Protein AF-A0A7C3J3T5-F1 (afdb_monomer_lite)

Structure (mmCIF, N/CA/C/O backbone):
data_AF-A0A7C3J3T5-F1
#
_entry.id   AF-A0A7C3J3T5-F1
#
loop_
_atom_site.group_PDB
_atom_site.id
_atom_site.type_symbol
_atom_site.label_atom_id
_atom_site.label_alt_id
_atom_site.label_comp_id
_atom_site.label_asym_id
_atom_site.label_entity_id
_atom_site.label_seq_id
_atom_site.pdbx_PDB_ins_code
_atom_site.Cartn_x
_atom_site.Cartn_y
_atom_site.Cartn_z
_atom_site.occupancy
_atom_site.B_iso_or_equiv
_atom_site.auth_seq_id
_atom_site.auth_comp_id
_atom_site.auth_asym_id
_atom_site.auth_atom_id
_atom_site.pdbx_PDB_model_num
ATOM 1 N N . MET A 1 1 ? -2.223 -7.951 -5.689 1.00 80.94 1 MET A N 1
ATOM 2 C CA . MET A 1 1 ? -3.337 -7.814 -4.718 1.00 80.94 1 MET A CA 1
ATOM 3 C C . MET A 1 1 ? -2.823 -7.129 -3.465 1.00 80.94 1 MET A C 1
ATOM 5 O O . MET A 1 1 ? -1.772 -7.532 -2.993 1.00 80.94 1 MET A O 1
ATOM 9 N N . ALA A 1 2 ? -3.531 -6.133 -2.939 1.00 88.81 2 ALA A N 1
ATOM 10 C CA . ALA A 1 2 ? -3.203 -5.454 -1.684 1.00 88.81 2 ALA A CA 1
ATOM 11 C C . ALA A 1 2 ? -4.426 -5.425 -0.755 1.00 88.81 2 ALA A C 1
ATOM 13 O O . ALA A 1 2 ? -5.562 -5.513 -1.229 1.00 88.81 2 ALA A O 1
ATOM 14 N N . LEU A 1 3 ? -4.185 -5.334 0.552 1.00 91.00 3 LEU A N 1
ATOM 15 C CA . LEU A 1 3 ? -5.209 -5.279 1.592 1.00 91.00 3 LEU A CA 1
ATOM 16 C C . LEU A 1 3 ? -4.937 -4.115 2.551 1.00 91.00 3 LEU A C 1
ATOM 18 O O . LEU A 1 3 ? -3.782 -3.876 2.899 1.00 91.00 3 LEU A O 1
ATOM 22 N N . ILE A 1 4 ? -5.997 -3.478 3.042 1.00 92.38 4 ILE A N 1
ATOM 23 C CA . ILE A 1 4 ? -5.960 -2.642 4.246 1.00 92.38 4 ILE A CA 1
ATOM 24 C C . ILE A 1 4 ? -6.535 -3.456 5.400 1.00 92.38 4 ILE A C 1
ATOM 26 O O . ILE A 1 4 ? -7.638 -3.990 5.290 1.00 92.38 4 ILE A O 1
ATOM 30 N N . LEU A 1 5 ? -5.795 -3.561 6.498 1.00 91.44 5 LEU A N 1
ATOM 31 C CA . LEU A 1 5 ? -6.293 -4.105 7.755 1.00 91.44 5 LEU A CA 1
ATOM 32 C C . LEU A 1 5 ? -6.573 -2.941 8.698 1.00 91.44 5 LEU A C 1
ATOM 34 O O . LEU A 1 5 ? -5.670 -2.173 9.019 1.00 91.44 5 LEU A O 1
ATOM 38 N N . GLU A 1 6 ? -7.815 -2.822 9.141 1.00 91.12 6 GLU A N 1
ATOM 39 C CA . GLU A 1 6 ? -8.214 -1.919 10.216 1.00 91.12 6 GLU A CA 1
ATOM 40 C C . GLU A 1 6 ? -8.359 -2.752 11.489 1.00 91.12 6 GLU A C 1
ATOM 42 O O . GLU A 1 6 ? -9.187 -3.664 11.545 1.00 91.12 6 GLU A O 1
ATOM 47 N N . ILE A 1 7 ? -7.544 -2.453 12.500 1.00 89.25 7 ILE A N 1
ATOM 48 C CA . ILE A 1 7 ? -7.610 -3.087 13.816 1.00 89.25 7 ILE A CA 1
ATOM 49 C C . ILE A 1 7 ? -8.156 -2.054 14.790 1.00 89.25 7 ILE A C 1
ATOM 51 O O . ILE A 1 7 ? -7.583 -0.984 14.978 1.00 89.25 7 ILE A O 1
ATOM 55 N N . MET A 1 8 ? -9.285 -2.377 15.406 1.00 86.69 8 MET A N 1
ATOM 56 C CA . MET A 1 8 ? -9.933 -1.539 16.400 1.00 86.69 8 MET A CA 1
ATOM 57 C C . MET A 1 8 ? -9.937 -2.267 17.739 1.00 86.69 8 MET A C 1
ATOM 59 O O . MET A 1 8 ? -10.405 -3.405 17.825 1.00 86.69 8 MET A O 1
ATOM 63 N N . ASP A 1 9 ? -9.461 -1.611 18.792 1.00 83.69 9 ASP A N 1
ATOM 64 C CA . ASP A 1 9 ? -9.685 -2.092 20.158 1.00 83.69 9 ASP A CA 1
ATOM 65 C C . ASP A 1 9 ? -11.202 -2.172 20.428 1.00 83.69 9 ASP A C 1
ATOM 67 O O . ASP A 1 9 ? -11.968 -1.311 19.986 1.00 83.69 9 ASP A O 1
ATOM 71 N N . ARG A 1 10 ? -11.683 -3.198 21.141 1.00 73.94 10 ARG A N 1
ATOM 72 C CA . ARG A 1 10 ? -13.115 -3.358 21.446 1.00 73.94 10 ARG A CA 1
ATOM 73 C C . ARG A 1 10 ? -13.706 -2.216 22.274 1.00 73.94 10 ARG A C 1
ATOM 75 O O . ARG A 1 10 ? -14.927 -2.055 22.242 1.00 73.94 10 ARG A O 1
ATOM 82 N N . SER A 1 11 ? -12.887 -1.388 22.928 1.00 77.75 11 SER A N 1
ATOM 83 C CA . SER A 1 11 ? -13.341 -0.113 23.509 1.00 77.75 11 SER A CA 1
ATOM 84 C C . SER A 1 11 ? -13.840 0.898 22.459 1.00 77.75 11 SER A C 1
ATOM 86 O O . SER A 1 11 ? -14.530 1.858 22.801 1.00 77.75 11 SER A O 1
ATOM 88 N N . GLY A 1 12 ? -13.493 0.696 21.182 1.00 72.81 12 GLY A N 1
ATOM 89 C CA . GLY A 1 12 ? -13.841 1.548 20.044 1.00 72.81 12 GLY A CA 1
ATOM 90 C C . GLY A 1 12 ? -13.036 2.846 19.956 1.00 72.81 12 GLY A C 1
ATOM 91 O O . GLY A 1 12 ? -13.289 3.649 19.057 1.00 72.81 12 GLY A O 1
ATOM 92 N N . LYS A 1 13 ? -12.093 3.072 20.880 1.00 75.25 13 LYS A N 1
ATOM 93 C CA . LYS A 1 13 ? -11.377 4.347 21.022 1.00 75.25 13 LYS A CA 1
ATOM 94 C C . LYS A 1 13 ? -10.150 4.461 20.127 1.00 75.25 13 LYS A C 1
ATOM 96 O O . LYS A 1 13 ? -9.829 5.564 19.694 1.00 75.25 13 LYS A O 1
ATOM 101 N N . GLU A 1 14 ? -9.497 3.343 19.829 1.00 83.75 14 GLU A N 1
ATOM 102 C CA . GLU A 1 14 ? -8.264 3.320 19.046 1.00 83.75 14 GLU A CA 1
ATOM 103 C C . GLU A 1 14 ? -8.431 2.466 17.790 1.00 83.75 14 GLU A C 1
ATOM 105 O O . GLU A 1 14 ? -8.970 1.357 17.842 1.00 83.75 14 GLU A O 1
ATOM 110 N N . ARG A 1 15 ? -7.987 3.016 16.653 1.00 88.56 15 ARG A N 1
ATOM 111 C CA . ARG A 1 15 ? -7.940 2.332 15.359 1.00 88.56 15 ARG A CA 1
ATOM 112 C C . ARG A 1 15 ? -6.551 2.466 14.769 1.00 88.56 15 ARG A C 1
ATOM 114 O O . ARG A 1 15 ? -6.096 3.585 14.528 1.00 88.56 15 ARG A O 1
ATOM 121 N N . THR A 1 16 ? -5.931 1.334 14.486 1.00 93.06 16 THR A N 1
ATOM 122 C CA . THR A 1 16 ? -4.664 1.245 13.767 1.00 93.06 16 THR A CA 1
AT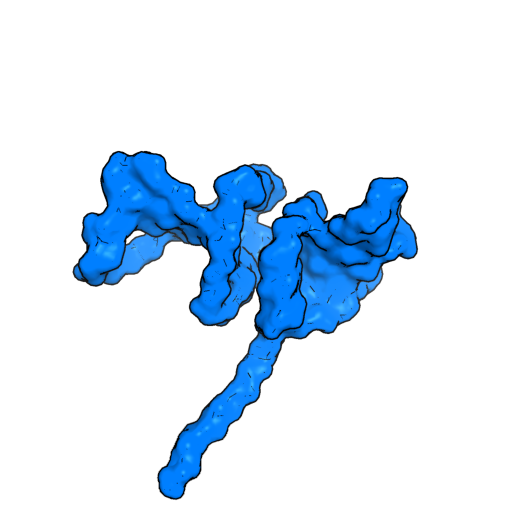OM 123 C C . THR A 1 16 ? -4.903 0.651 12.384 1.00 93.06 16 THR A C 1
ATOM 125 O O . THR A 1 16 ? -5.800 -0.171 12.183 1.00 93.06 16 THR A O 1
ATOM 128 N N . TYR A 1 17 ? -4.127 1.116 11.407 1.00 93.88 17 TYR A N 1
ATOM 129 C CA . TYR A 1 17 ? -4.272 0.724 10.010 1.00 93.88 17 TYR A CA 1
ATOM 130 C C . TYR A 1 17 ? -2.975 0.101 9.527 1.00 93.88 17 TYR A C 1
ATOM 132 O O . TYR A 1 17 ? -1.890 0.602 9.820 1.00 93.88 17 TYR A O 1
ATOM 140 N N . TYR A 1 18 ? -3.097 -0.980 8.769 1.00 93.38 18 TYR A N 1
ATOM 141 C CA . TYR A 1 18 ? -1.964 -1.657 8.164 1.00 93.38 18 TYR A CA 1
ATOM 142 C C . TYR A 1 18 ? -2.217 -1.891 6.681 1.00 93.38 18 TYR A C 1
ATOM 144 O O . TYR A 1 18 ? -3.312 -2.287 6.284 1.00 93.38 18 TYR A O 1
ATOM 152 N N . LEU A 1 19 ? -1.189 -1.705 5.862 1.00 92.56 19 LEU A N 1
ATOM 153 C CA . LEU A 1 19 ? -1.173 -2.076 4.457 1.00 92.56 19 LEU A CA 1
ATOM 154 C C . LEU A 1 19 ? -0.454 -3.417 4.304 1.00 92.56 19 LEU A C 1
ATOM 156 O O . LEU A 1 19 ? 0.679 -3.596 4.746 1.00 92.56 19 LEU A O 1
ATOM 160 N N . LYS A 1 20 ? -1.098 -4.376 3.646 1.00 89.75 20 LYS A N 1
ATOM 161 C CA . LYS A 1 20 ? -0.489 -5.655 3.276 1.00 89.75 20 LYS A CA 1
ATOM 162 C C . LYS A 1 20 ? -0.439 -5.769 1.760 1.00 89.75 20 LYS A C 1
ATOM 164 O O . LYS A 1 20 ? -1.476 -5.785 1.100 1.00 89.75 20 LYS A O 1
ATOM 169 N N . LEU A 1 21 ? 0.765 -5.873 1.205 1.00 87.75 21 LEU A N 1
ATOM 170 C CA . LEU A 1 21 ? 0.980 -6.035 -0.233 1.00 87.75 21 LEU A CA 1
ATOM 171 C C . LEU A 1 21 ? 1.237 -7.505 -0.570 1.00 87.75 21 LEU A C 1
ATOM 173 O O . LEU A 1 21 ? 2.100 -8.153 0.019 1.00 87.75 21 LEU A O 1
ATOM 177 N N . PHE A 1 22 ? 0.494 -8.020 -1.550 1.00 79.06 22 PHE A N 1
ATOM 178 C CA . PHE A 1 22 ? 0.467 -9.431 -1.942 1.00 79.06 22 PHE A CA 1
ATOM 179 C C . PHE A 1 22 ? 0.263 -10.366 -0.730 1.00 79.06 22 PHE A C 1
ATOM 181 O O . PHE A 1 22 ? -0.124 -9.943 0.358 1.00 79.06 22 PHE A O 1
ATOM 188 N N . SER A 1 23 ? 0.492 -11.667 -0.889 1.00 66.50 23 SER A N 1
ATOM 189 C CA . SER A 1 23 ? 0.577 -12.606 0.236 1.00 66.50 23 SER A CA 1
ATOM 190 C C . SER A 1 23 ? 1.910 -12.467 0.994 1.00 66.50 23 SER A C 1
ATOM 192 O O . SER A 1 23 ? 2.502 -13.474 1.363 1.00 66.50 23 SER A O 1
ATOM 194 N N . GLY A 1 24 ? 2.428 -11.243 1.156 1.00 60.41 24 GLY A N 1
ATOM 195 C CA . GLY A 1 24 ? 3.614 -10.983 1.970 1.00 60.41 24 GLY A CA 1
ATOM 196 C C . GLY A 1 24 ? 3.347 -11.302 3.442 1.00 60.41 24 GLY A C 1
ATOM 197 O O . GLY A 1 24 ? 2.208 -11.221 3.901 1.00 60.41 24 GLY A O 1
ATOM 198 N N . ASP A 1 25 ? 4.386 -11.682 4.180 1.00 60.38 25 ASP A N 1
ATOM 199 C CA . ASP A 1 25 ? 4.226 -12.192 5.549 1.00 60.38 25 ASP A CA 1
ATOM 200 C C . ASP A 1 25 ? 3.927 -11.100 6.584 1.00 60.38 25 ASP A C 1
ATOM 202 O O . ASP A 1 25 ? 3.316 -11.399 7.608 1.00 60.38 25 ASP A O 1
ATOM 206 N N . THR A 1 26 ? 4.291 -9.841 6.319 1.00 79.94 26 THR A N 1
ATOM 207 C CA . THR A 1 26 ? 4.225 -8.776 7.331 1.00 79.94 26 THR A CA 1
ATOM 208 C C . THR A 1 26 ? 3.476 -7.555 6.801 1.00 79.94 26 THR A C 1
ATOM 210 O O . THR A 1 26 ? 3.965 -6.912 5.876 1.00 79.94 26 THR A O 1
ATOM 213 N N . PRO A 1 27 ? 2.302 -7.210 7.352 1.00 87.19 27 PRO A N 1
ATOM 214 C CA . PRO A 1 27 ? 1.661 -5.919 7.111 1.00 87.19 27 PRO A CA 1
ATOM 215 C C . PRO A 1 27 ? 2.525 -4.761 7.633 1.00 87.19 27 PRO A C 1
ATOM 217 O O . PRO A 1 27 ? 3.123 -4.882 8.701 1.00 87.19 27 PRO A O 1
ATOM 220 N N . ILE A 1 28 ? 2.559 -3.635 6.921 1.00 90.56 28 ILE A N 1
ATOM 221 C CA . ILE A 1 28 ? 3.193 -2.392 7.382 1.00 90.56 28 ILE A CA 1
ATOM 222 C C . ILE A 1 28 ? 2.139 -1.480 8.004 1.00 90.56 28 ILE A C 1
ATOM 224 O O . ILE A 1 28 ? 1.059 -1.329 7.440 1.00 90.56 28 ILE A O 1
ATOM 228 N N . GLN A 1 29 ? 2.419 -0.900 9.170 1.00 92.44 29 GLN A N 1
ATOM 229 C CA . GLN A 1 29 ? 1.525 0.092 9.763 1.00 92.44 29 GLN A CA 1
ATOM 230 C C . GLN A 1 29 ? 1.549 1.359 8.909 1.00 92.44 29 GLN A C 1
ATOM 232 O O . GLN A 1 29 ? 2.613 1.792 8.493 1.00 92.44 29 GLN A O 1
ATOM 237 N N . ILE A 1 30 ? 0.381 1.936 8.655 1.00 93.75 30 ILE A N 1
ATOM 238 C CA . ILE A 1 30 ? 0.236 3.175 7.893 1.00 93.75 30 ILE A CA 1
ATOM 239 C C . ILE A 1 30 ? -0.609 4.170 8.673 1.00 93.75 30 ILE A C 1
ATOM 241 O O . ILE A 1 30 ? -1.375 3.798 9.573 1.00 93.75 30 ILE A O 1
ATOM 245 N N . ASN A 1 31 ? -0.500 5.447 8.324 1.00 92.31 31 ASN A N 1
ATOM 246 C CA . ASN A 1 31 ? -1.307 6.454 8.985 1.00 92.31 31 ASN A CA 1
ATOM 247 C C . ASN A 1 31 ? -2.786 6.391 8.535 1.00 92.31 31 ASN A C 1
ATOM 249 O O . ASN A 1 31 ? -3.147 5.867 7.475 1.00 92.31 31 ASN A O 1
ATOM 253 N N . LYS A 1 32 ? -3.673 6.943 9.371 1.00 91.50 32 LYS A N 1
ATOM 254 C CA . LYS A 1 32 ? -5.125 6.936 9.129 1.00 91.50 32 LYS A CA 1
ATOM 255 C C . LYS A 1 32 ? -5.515 7.682 7.848 1.00 91.50 32 LYS A C 1
ATOM 257 O O . LYS A 1 32 ? -6.446 7.257 7.169 1.00 91.50 32 LYS A O 1
ATOM 262 N N . SER A 1 33 ? -4.851 8.797 7.548 1.00 91.62 33 SER A N 1
ATOM 263 C CA . SER A 1 33 ? -5.170 9.632 6.385 1.00 91.62 33 SER A CA 1
ATOM 264 C C . SER A 1 33 ? -4.869 8.898 5.079 1.00 91.62 33 SER A C 1
ATOM 266 O O . SER A 1 33 ? -5.718 8.861 4.194 1.00 91.62 33 SER A O 1
ATOM 268 N N . PHE A 1 34 ? -3.719 8.229 5.008 1.00 91.56 34 PHE A N 1
ATOM 269 C CA . PHE A 1 34 ? -3.299 7.419 3.874 1.00 91.56 34 PHE A CA 1
ATOM 270 C C . PHE A 1 34 ? -4.230 6.216 3.679 1.00 91.56 34 PHE A C 1
ATOM 272 O O . PHE A 1 34 ? -4.714 5.977 2.574 1.00 91.56 34 PHE A O 1
ATOM 279 N N . ALA A 1 35 ? -4.591 5.514 4.760 1.00 92.44 35 ALA A N 1
ATOM 280 C CA . ALA A 1 35 ? -5.577 4.434 4.698 1.00 92.44 35 ALA A CA 1
ATOM 281 C C . ALA A 1 35 ? -6.941 4.917 4.165 1.00 92.44 35 ALA A C 1
ATOM 283 O O . ALA A 1 35 ? -7.534 4.269 3.302 1.00 92.44 35 ALA A O 1
ATOM 284 N N . ALA A 1 36 ? -7.431 6.063 4.652 1.00 91.25 36 ALA A N 1
ATOM 285 C CA . ALA A 1 36 ? -8.699 6.642 4.211 1.00 91.25 36 ALA A CA 1
ATOM 286 C C . ALA A 1 36 ? -8.672 7.035 2.728 1.00 91.25 36 ALA A C 1
ATOM 288 O O . ALA A 1 36 ? -9.650 6.817 2.016 1.00 91.25 36 ALA A O 1
ATOM 289 N N . GLU A 1 37 ? -7.551 7.572 2.252 1.00 91.44 37 GLU A N 1
ATOM 290 C CA . GLU A 1 37 ? -7.374 7.953 0.855 1.00 91.44 37 GLU A CA 1
ATOM 291 C C . GLU A 1 37 ? -7.395 6.734 -0.080 1.00 91.44 37 GLU A C 1
ATOM 293 O O . GLU A 1 37 ? -8.083 6.763 -1.103 1.00 91.44 37 GLU A O 1
ATOM 298 N N . ILE A 1 38 ? -6.743 5.629 0.305 1.00 90.81 38 ILE A N 1
ATOM 299 C CA . ILE A 1 38 ? -6.796 4.369 -0.453 1.00 90.81 38 ILE A CA 1
ATOM 300 C C . ILE A 1 38 ? -8.243 3.875 -0.548 1.00 90.81 38 ILE A C 1
ATOM 302 O O . ILE A 1 38 ? -8.726 3.567 -1.637 1.00 90.81 38 ILE A O 1
ATOM 306 N N . LEU A 1 39 ? -8.946 3.821 0.588 1.00 89.94 39 LEU A N 1
ATOM 307 C CA . LEU A 1 39 ? -10.325 3.332 0.654 1.00 89.94 39 LEU A CA 1
ATOM 308 C C . LEU A 1 39 ? -11.318 4.224 -0.109 1.00 89.94 39 LEU A C 1
ATOM 310 O O . LEU A 1 39 ? -12.345 3.724 -0.560 1.00 89.94 39 LEU A O 1
ATOM 314 N N . ALA A 1 40 ? -11.032 5.521 -0.251 1.00 88.62 40 ALA A N 1
ATOM 315 C CA . ALA A 1 40 ? -11.877 6.461 -0.985 1.00 88.62 40 ALA A CA 1
ATOM 316 C C . ALA A 1 40 ? -11.641 6.420 -2.503 1.00 88.62 40 ALA A C 1
ATOM 318 O O . ALA A 1 40 ? -12.594 6.543 -3.271 1.00 88.62 40 ALA A O 1
ATOM 319 N N . ARG A 1 41 ? -10.384 6.261 -2.940 1.00 87.25 41 ARG A N 1
ATOM 320 C CA . ARG A 1 41 ? -10.006 6.300 -4.365 1.00 87.25 41 ARG A CA 1
ATOM 321 C C . ARG A 1 41 ? -10.163 4.958 -5.078 1.00 87.25 41 ARG A C 1
ATOM 323 O O . ARG A 1 41 ? -10.308 4.929 -6.298 1.00 87.25 41 ARG A O 1
ATOM 330 N N . TYR A 1 42 ? -10.125 3.845 -4.347 1.00 86.44 42 TYR A N 1
ATOM 331 C CA . TYR A 1 42 ? -10.136 2.507 -4.935 1.00 86.44 42 TYR A CA 1
ATOM 332 C C . TYR A 1 42 ? -11.387 1.713 -4.573 1.00 86.44 42 TYR A C 1
ATOM 334 O O . TYR A 1 42 ? -11.827 1.705 -3.425 1.00 86.44 42 TYR A O 1
ATOM 342 N N . SER A 1 43 ? -11.904 0.953 -5.547 1.00 84.06 43 SER A N 1
ATOM 343 C CA . SER A 1 43 ? -12.929 -0.062 -5.284 1.00 84.06 43 SER A CA 1
ATOM 344 C C . SER A 1 43 ? -12.386 -1.072 -4.274 1.00 84.06 43 SER A C 1
ATOM 346 O O . SER A 1 43 ? -11.392 -1.762 -4.526 1.00 84.06 43 SER A O 1
ATOM 348 N N . CYS A 1 44 ? -13.024 -1.128 -3.108 1.00 86.75 44 CYS A N 1
ATOM 349 C CA . CYS A 1 44 ? -12.598 -1.951 -1.989 1.00 86.75 44 CYS A CA 1
ATOM 350 C C . CYS A 1 44 ? -13.749 -2.844 -1.531 1.00 86.75 44 CYS A C 1
ATOM 352 O O . CYS A 1 44 ? -14.850 -2.374 -1.247 1.00 86.75 44 CYS A O 1
ATOM 354 N N . LYS A 1 45 ? -13.482 -4.146 -1.408 1.00 85.94 45 LYS A N 1
ATOM 355 C CA . LYS A 1 45 ? -14.428 -5.104 -0.823 1.00 85.94 45 LYS A CA 1
ATOM 356 C C . LYS A 1 45 ? -14.042 -5.376 0.621 1.00 85.94 45 LYS A C 1
ATOM 358 O O . LYS A 1 45 ? -12.915 -5.798 0.883 1.00 85.94 45 LYS A O 1
ATOM 363 N N . ARG A 1 46 ? -14.971 -5.141 1.547 1.00 87.62 46 ARG A N 1
ATOM 364 C CA . ARG A 1 46 ? -14.797 -5.482 2.961 1.00 87.62 46 ARG A CA 1
ATOM 365 C C . ARG A 1 46 ? -15.031 -6.977 3.165 1.00 87.62 46 ARG A C 1
ATOM 367 O O . ARG A 1 46 ? -16.039 -7.515 2.721 1.00 87.62 46 ARG A O 1
ATOM 374 N N . TYR A 1 47 ? -14.106 -7.604 3.870 1.00 80.50 47 TYR A N 1
ATOM 375 C CA . TYR A 1 47 ? -14.172 -8.963 4.373 1.00 80.50 47 TYR A CA 1
ATOM 376 C C . TYR A 1 47 ? -14.117 -8.875 5.890 1.00 80.50 47 TYR A C 1
ATOM 378 O O . TYR A 1 47 ? -13.239 -8.219 6.462 1.00 80.50 47 TYR A O 1
ATOM 386 N N . GLU A 1 48 ? -15.067 -9.527 6.541 1.00 68.94 48 GLU A N 1
ATOM 387 C CA . GLU A 1 48 ? -14.924 -9.830 7.955 1.00 68.94 48 GLU A CA 1
ATOM 388 C C . GLU A 1 48 ? -14.180 -11.162 8.031 1.00 68.94 48 GLU A C 1
ATOM 390 O O . GLU A 1 48 ? -14.596 -12.114 7.367 1.00 68.94 48 GLU A O 1
ATOM 395 N N . PRO A 1 49 ? -13.034 -11.232 8.728 1.00 66.44 49 PRO A N 1
ATOM 396 C CA . PRO A 1 49 ? -12.379 -12.511 8.928 1.00 66.44 49 PRO A CA 1
ATOM 397 C C . PRO A 1 49 ? -13.354 -13.439 9.656 1.00 66.44 49 PRO A C 1
ATOM 399 O O . PRO A 1 49 ? -13.995 -13.024 10.624 1.00 66.44 49 PRO A O 1
ATOM 402 N N . GLU A 1 50 ? -13.466 -14.684 9.196 1.00 59.81 50 GLU A N 1
ATOM 403 C CA . GLU A 1 50 ? -14.113 -15.730 9.983 1.00 59.81 50 GLU A CA 1
ATOM 404 C C . GLU A 1 50 ? -13.323 -15.835 11.292 1.00 59.81 50 GLU A C 1
ATOM 406 O O . GLU A 1 50 ? -12.137 -16.169 11.295 1.00 59.81 50 GLU A O 1
ATOM 411 N N . LEU A 1 51 ? -13.937 -15.387 12.387 1.00 56.34 51 LEU A N 1
ATOM 412 C CA . LEU A 1 51 ? -13.260 -15.263 13.670 1.00 56.34 51 LEU A CA 1
ATOM 413 C C . LEU A 1 51 ? -12.945 -16.661 14.199 1.00 56.34 51 LEU A C 1
ATOM 415 O O . LEU A 1 51 ? -13.835 -17.371 14.660 1.00 56.34 51 LEU A O 1
ATOM 419 N N . ASP A 1 52 ? -11.666 -17.019 14.175 1.00 51.94 52 ASP A N 1
ATOM 420 C CA . ASP A 1 52 ? -11.133 -18.092 15.004 1.00 51.94 52 ASP A CA 1
ATOM 421 C C . ASP A 1 52 ? -11.183 -17.627 16.470 1.00 51.94 52 ASP A C 1
ATOM 423 O O . ASP A 1 52 ? -10.814 -16.485 16.778 1.00 51.94 52 ASP A O 1
ATOM 427 N N . THR A 1 53 ? -11.677 -18.467 17.381 1.00 50.44 53 THR A N 1
ATOM 428 C CA . THR A 1 53 ? -12.042 -18.123 18.775 1.00 50.44 53 THR A CA 1
ATOM 429 C C . THR A 1 53 ? -10.839 -17.871 19.700 1.00 50.44 53 THR A C 1
ATOM 431 O O . THR A 1 53 ? -10.883 -18.165 20.890 1.00 50.44 53 THR A O 1
ATOM 434 N N . SER A 1 54 ? -9.745 -17.337 19.163 1.00 60.97 54 SER A N 1
ATOM 435 C CA . SER A 1 54 ? -8.534 -16.971 19.899 1.00 60.97 54 SER A CA 1
ATOM 436 C C . SER A 1 54 ? -8.739 -15.759 20.823 1.00 60.97 54 SER A C 1
ATOM 438 O O . SER A 1 54 ? -9.569 -14.886 20.560 1.00 60.97 54 SER A O 1
ATOM 440 N N . ASP A 1 55 ? -7.908 -15.636 21.862 1.00 60.22 55 ASP A N 1
ATOM 441 C CA . ASP A 1 55 ? -7.881 -14.475 22.774 1.00 60.22 55 ASP A CA 1
ATOM 442 C C . ASP A 1 55 ? -7.603 -13.134 22.059 1.00 60.22 55 ASP A C 1
ATOM 444 O O . ASP A 1 55 ? -7.967 -12.058 22.533 1.00 60.22 55 ASP A O 1
ATOM 448 N N . TYR A 1 56 ? -7.002 -13.161 20.869 1.00 63.12 56 TYR A N 1
ATOM 449 C CA . TYR A 1 56 ? -6.795 -11.952 20.068 1.00 63.12 56 TYR A CA 1
ATOM 450 C C . TYR A 1 56 ? -8.126 -11.393 19.531 1.00 63.12 56 TYR A C 1
ATOM 452 O O . TYR A 1 56 ? -8.360 -10.181 19.540 1.00 63.12 56 TYR A O 1
ATOM 460 N N . ALA A 1 57 ? -9.045 -12.282 19.142 1.00 62.81 57 ALA A N 1
ATOM 461 C CA . ALA A 1 57 ? -10.385 -11.932 18.675 1.00 62.81 57 ALA A CA 1
ATOM 462 C C . ALA A 1 57 ? -11.299 -11.411 19.801 1.00 62.81 57 ALA A C 1
ATOM 464 O O . ALA A 1 57 ? -12.282 -10.707 19.529 1.00 62.81 57 ALA A O 1
ATOM 465 N N . THR A 1 58 ? -11.002 -11.725 21.070 1.00 70.38 58 THR A N 1
ATOM 466 C CA . THR A 1 58 ? -11.756 -11.200 22.222 1.00 70.38 58 THR A CA 1
ATOM 467 C C . THR A 1 58 ? -11.371 -9.765 22.572 1.00 70.38 58 THR A C 1
ATOM 469 O O . THR A 1 58 ? -12.204 -9.056 23.132 1.00 70.38 58 THR A O 1
ATOM 472 N N . THR A 1 59 ? -10.178 -9.308 22.174 1.00 75.25 59 THR A N 1
ATOM 473 C CA . THR A 1 59 ? -9.662 -7.958 22.469 1.00 75.25 59 THR A CA 1
ATOM 474 C C . THR A 1 59 ? -9.845 -6.988 21.300 1.00 75.25 59 THR A C 1
ATOM 476 O O . THR A 1 59 ? -10.186 -5.825 21.508 1.00 75.25 59 THR A O 1
ATOM 479 N N . TYR A 1 60 ? -9.709 -7.465 20.061 1.00 78.62 60 TYR A N 1
ATOM 480 C CA . TYR A 1 60 ? -9.720 -6.612 18.872 1.00 78.62 60 TYR A CA 1
ATOM 481 C C . TYR A 1 60 ? -10.844 -6.975 17.897 1.00 78.62 60 TYR A C 1
ATOM 483 O O . TYR A 1 60 ? -11.268 -8.126 17.789 1.00 78.62 60 TYR A O 1
ATOM 491 N N . LYS A 1 61 ? -11.332 -5.975 17.162 1.00 81.81 61 LYS A N 1
ATOM 492 C CA . LYS A 1 61 ? -12.156 -6.144 15.960 1.00 81.81 61 LYS A CA 1
ATOM 493 C C . LYS A 1 61 ? -11.294 -5.829 14.748 1.00 81.81 61 LYS A C 1
ATOM 495 O O . LYS A 1 61 ? -10.695 -4.759 14.691 1.00 81.81 61 LYS A O 1
ATOM 500 N N . ILE A 1 62 ? -11.254 -6.745 13.788 1.00 85.00 62 ILE A N 1
ATOM 501 C CA . ILE A 1 62 ? -10.440 -6.608 12.580 1.00 85.00 62 ILE A CA 1
ATOM 502 C C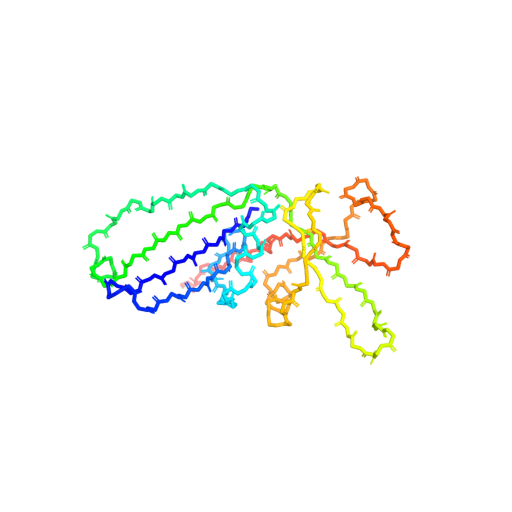 . ILE A 1 62 ? -11.373 -6.514 11.377 1.00 85.00 62 ILE A C 1
ATOM 504 O O . ILE A 1 62 ? -12.219 -7.385 11.186 1.00 85.00 62 ILE A O 1
ATOM 508 N N . ALA A 1 63 ? -11.208 -5.478 10.561 1.00 87.88 63 ALA A N 1
ATOM 509 C CA . ALA A 1 63 ? -11.828 -5.383 9.246 1.00 87.88 63 ALA A CA 1
ATOM 510 C C . ALA A 1 63 ? -10.742 -5.465 8.171 1.00 87.88 63 ALA A C 1
ATOM 512 O O . ALA A 1 63 ? -9.709 -4.802 8.266 1.00 87.88 63 ALA A O 1
ATOM 513 N N . ILE A 1 64 ? -10.968 -6.291 7.149 1.00 89.94 64 ILE A N 1
ATOM 514 C CA . ILE A 1 64 ? -10.026 -6.476 6.045 1.00 89.94 64 ILE A CA 1
ATOM 515 C C . ILE A 1 64 ? -10.662 -5.903 4.786 1.00 89.94 64 ILE A C 1
ATOM 517 O O . ILE A 1 64 ? -11.727 -6.341 4.366 1.00 89.94 64 ILE A O 1
ATOM 521 N N . PHE A 1 65 ? -10.007 -4.947 4.145 1.00 91.56 65 PHE A N 1
ATOM 522 C CA . PHE A 1 65 ? -10.456 -4.376 2.883 1.00 91.56 65 PHE A CA 1
ATOM 523 C C . PHE A 1 65 ? -9.526 -4.839 1.776 1.00 91.56 65 PHE A C 1
ATOM 525 O O . PHE A 1 65 ? -8.337 -4.528 1.779 1.00 91.56 65 PHE A O 1
ATOM 532 N N . ARG A 1 66 ? -10.060 -5.593 0.818 1.00 90.94 66 ARG A N 1
ATOM 533 C CA . ARG A 1 66 ? -9.317 -5.970 -0.382 1.00 90.94 66 ARG A CA 1
ATOM 534 C C . ARG A 1 66 ? -9.434 -4.859 -1.406 1.00 90.94 66 ARG A C 1
ATOM 536 O O . ARG A 1 66 ? -10.544 -4.562 -1.847 1.00 90.94 66 ARG A O 1
ATOM 543 N N . ILE A 1 67 ? -8.290 -4.326 -1.811 1.00 89.94 67 ILE A N 1
ATOM 544 C CA . ILE A 1 67 ? -8.191 -3.353 -2.893 1.00 89.94 67 ILE A CA 1
ATOM 545 C C . ILE A 1 67 ? -8.318 -4.121 -4.212 1.00 89.94 67 ILE A C 1
ATOM 547 O O . ILE A 1 67 ? -7.564 -5.072 -4.460 1.00 89.94 67 ILE A O 1
ATOM 551 N N . GLU A 1 68 ? -9.301 -3.762 -5.038 1.00 83.62 68 GLU A N 1
ATOM 552 C CA . GLU A 1 68 ? -9.477 -4.371 -6.354 1.00 83.62 68 GLU A CA 1
ATOM 553 C C . GLU A 1 68 ? -8.395 -3.880 -7.320 1.00 83.62 68 GLU A C 1
ATOM 555 O O . GLU A 1 68 ? -8.226 -2.686 -7.559 1.00 83.62 68 GLU A O 1
ATOM 560 N N . GLY A 1 69 ? -7.640 -4.830 -7.867 1.00 76.31 69 GLY A N 1
ATOM 561 C CA . GLY A 1 69 ? -6.497 -4.552 -8.721 1.00 76.31 69 GLY A CA 1
ATOM 562 C C . GLY A 1 69 ? -5.515 -5.719 -8.738 1.00 76.31 69 GLY A C 1
ATOM 563 O O . GLY A 1 69 ? -5.123 -6.267 -7.698 1.00 76.31 69 GLY A O 1
ATOM 564 N N . GLU A 1 70 ? -5.141 -6.143 -9.942 1.00 77.12 70 GLU A N 1
ATOM 565 C CA . GLU A 1 70 ? -4.219 -7.266 -10.136 1.00 77.12 70 GLU A CA 1
ATOM 566 C C . GLU A 1 70 ? -2.758 -6.838 -9.954 1.00 77.12 70 GLU A C 1
ATOM 568 O O . GLU A 1 70 ? -1.951 -7.581 -9.385 1.00 77.12 70 GLU A O 1
ATOM 573 N N . ASN A 1 71 ? -2.451 -5.602 -10.352 1.00 86.06 71 ASN A N 1
ATOM 574 C CA . ASN A 1 71 ? -1.104 -5.060 -10.470 1.00 86.06 71 ASN A CA 1
ATOM 575 C C . ASN A 1 71 ? -0.905 -3.855 -9.547 1.00 86.06 71 ASN A C 1
ATOM 577 O O . ASN A 1 71 ? -1.781 -3.009 -9.437 1.00 86.06 71 ASN A O 1
ATOM 581 N N . ILE A 1 72 ? 0.262 -3.770 -8.909 1.00 89.06 72 ILE A N 1
ATOM 582 C CA . ILE A 1 72 ? 0.640 -2.656 -8.034 1.00 89.06 72 ILE A CA 1
ATOM 583 C C . ILE A 1 72 ? 1.832 -1.964 -8.676 1.00 89.06 72 ILE A C 1
ATOM 585 O O . ILE A 1 72 ? 2.823 -2.620 -8.982 1.00 89.06 72 ILE A O 1
ATOM 589 N N . TYR A 1 73 ? 1.733 -0.661 -8.879 1.00 89.00 73 TYR A N 1
ATOM 590 C CA . TYR A 1 73 ? 2.739 0.153 -9.536 1.00 89.00 73 TYR A CA 1
ATOM 591 C C . TYR A 1 73 ? 3.358 1.120 -8.538 1.00 89.00 73 TYR A C 1
ATOM 593 O O . TYR A 1 73 ? 2.650 1.722 -7.736 1.00 89.00 73 TYR A O 1
ATOM 601 N N . LEU A 1 74 ? 4.673 1.261 -8.615 1.00 89.81 74 LEU A N 1
ATOM 602 C CA . LEU A 1 74 ? 5.480 2.190 -7.845 1.00 89.81 74 LEU A CA 1
ATOM 603 C C . LEU A 1 74 ? 6.125 3.172 -8.817 1.00 89.81 74 LEU A C 1
ATOM 605 O O . LEU A 1 74 ? 6.743 2.734 -9.789 1.00 89.81 74 LEU A O 1
ATOM 609 N N . SER A 1 75 ? 6.017 4.472 -8.571 1.00 85.31 75 SER A N 1
ATOM 610 C CA . SER A 1 75 ? 6.749 5.469 -9.350 1.00 85.31 75 SER A CA 1
ATOM 611 C C . SER A 1 75 ? 7.598 6.364 -8.458 1.00 85.31 75 SER A C 1
ATOM 613 O O . SER A 1 75 ? 7.314 6.574 -7.277 1.00 85.31 75 SER A O 1
ATOM 615 N N . TYR A 1 76 ? 8.682 6.850 -9.053 1.00 79.81 76 TYR A N 1
ATOM 616 C CA . TYR A 1 76 ? 9.588 7.817 -8.457 1.00 79.81 76 TYR A CA 1
ATOM 617 C C . TYR A 1 76 ? 9.753 8.973 -9.436 1.00 79.81 76 TYR A C 1
ATOM 619 O O . TYR A 1 76 ? 10.241 8.778 -10.559 1.00 79.81 76 TYR A O 1
ATOM 627 N N . GLU A 1 77 ? 9.351 10.166 -9.011 1.00 71.69 77 GLU A N 1
ATOM 628 C CA . GLU A 1 77 ? 9.712 11.402 -9.692 1.00 71.69 77 GLU A CA 1
ATOM 629 C C . GLU A 1 77 ? 10.919 12.000 -8.970 1.00 71.69 77 GLU A C 1
ATOM 631 O O . GLU A 1 77 ? 10.877 12.301 -7.776 1.00 71.69 77 GLU A O 1
ATOM 636 N N . GLY A 1 78 ? 12.037 12.112 -9.692 1.00 59.75 78 GLY A N 1
ATOM 637 C CA . GLY A 1 78 ? 13.230 12.763 -9.163 1.00 59.75 78 GLY A CA 1
ATOM 638 C C . GLY A 1 78 ? 12.925 14.208 -8.772 1.00 59.75 78 GLY A C 1
ATOM 639 O O . GLY A 1 78 ? 12.204 14.876 -9.507 1.00 59.75 78 GLY A O 1
ATOM 640 N N . LEU A 1 79 ? 13.491 14.618 -7.628 1.00 53.91 79 LEU A N 1
ATOM 641 C CA . LEU A 1 79 ? 13.481 15.940 -6.982 1.00 53.91 79 LEU A CA 1
ATOM 642 C C . LEU A 1 79 ? 12.394 16.901 -7.492 1.00 53.91 79 LEU A C 1
ATOM 644 O O . LEU A 1 79 ? 12.492 17.455 -8.592 1.00 53.91 79 LEU A O 1
ATOM 648 N N . THR A 1 80 ? 11.399 17.173 -6.643 1.00 57.62 80 THR A N 1
ATOM 649 C CA . THR A 1 80 ? 10.457 18.279 -6.854 1.00 57.62 80 THR A CA 1
ATOM 650 C C . THR A 1 80 ? 11.205 19.607 -7.029 1.00 57.62 80 THR A C 1
ATOM 652 O O . THR A 1 80 ? 12.409 19.720 -6.789 1.00 57.62 80 THR A O 1
ATOM 655 N N . LYS A 1 81 ? 10.488 20.674 -7.405 1.00 56.62 81 LYS A N 1
ATOM 656 C CA . LYS A 1 81 ? 11.057 22.037 -7.431 1.00 56.62 81 LYS A CA 1
ATOM 657 C C . LYS A 1 81 ? 11.651 22.474 -6.081 1.00 56.62 81 LYS A C 1
ATOM 659 O O . LYS A 1 81 ? 12.451 23.402 -6.065 1.00 56.62 81 LYS A O 1
ATOM 664 N N . GLU A 1 82 ? 11.271 21.808 -4.991 1.00 65.56 82 GLU A N 1
ATOM 665 C CA . GLU A 1 82 ? 11.745 22.048 -3.625 1.00 65.56 82 GLU A CA 1
ATOM 666 C C . GLU A 1 82 ? 12.891 21.106 -3.215 1.00 65.56 82 GLU A C 1
ATOM 668 O O . GLU A 1 82 ? 13.463 21.262 -2.143 1.00 65.56 82 GLU A O 1
ATOM 673 N N . GLY A 1 83 ? 13.295 20.174 -4.087 1.00 65.94 83 GLY A N 1
ATOM 674 C CA . GLY A 1 83 ? 14.430 19.284 -3.847 1.00 65.94 83 GLY A CA 1
ATOM 675 C C . GLY A 1 83 ? 14.105 18.054 -3.000 1.00 65.94 83 GLY A C 1
ATOM 676 O O . GLY A 1 83 ? 15.026 17.366 -2.572 1.00 65.94 83 GLY A O 1
ATOM 677 N N . GLU A 1 84 ? 12.829 17.738 -2.781 1.00 68.75 84 GLU A N 1
ATOM 678 C CA . GLU A 1 84 ? 12.436 16.519 -2.072 1.00 68.75 84 GLU A CA 1
ATOM 679 C C . GLU A 1 84 ? 12.002 15.431 -3.066 1.00 68.75 84 GLU A C 1
ATOM 681 O O . GLU A 1 84 ? 11.332 15.728 -4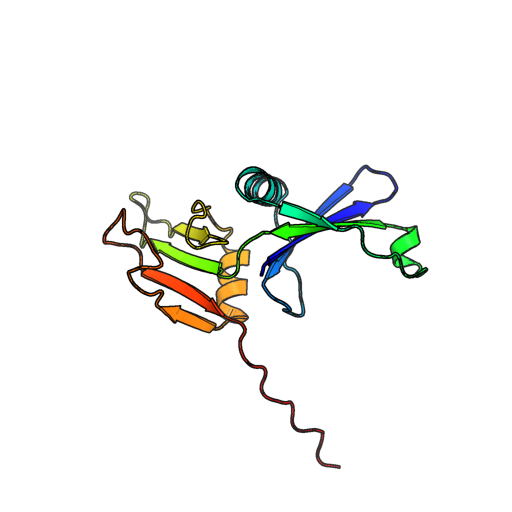.062 1.00 68.75 84 GLU A O 1
ATOM 686 N N . PRO A 1 85 ? 12.408 14.166 -2.864 1.00 71.94 85 PRO A N 1
ATOM 687 C CA . PRO A 1 85 ? 11.910 13.058 -3.667 1.00 71.94 85 PRO A CA 1
ATOM 688 C C . PRO A 1 85 ? 10.415 12.841 -3.407 1.00 71.94 85 PRO A C 1
ATOM 690 O O . PRO A 1 85 ? 9.973 12.847 -2.262 1.00 71.94 85 PRO A O 1
ATOM 693 N N . THR A 1 86 ? 9.635 12.596 -4.460 1.00 81.38 86 THR A N 1
ATOM 694 C CA . THR A 1 86 ? 8.236 12.172 -4.318 1.00 81.38 86 THR A CA 1
ATOM 695 C C . THR A 1 86 ? 8.087 10.731 -4.781 1.00 81.38 86 THR A C 1
ATOM 697 O O . THR A 1 86 ? 8.449 10.368 -5.904 1.00 81.38 86 THR A O 1
ATOM 700 N N . TYR A 1 87 ? 7.549 9.907 -3.887 1.00 86.38 87 TYR A N 1
ATOM 701 C CA . TYR A 1 87 ? 7.249 8.502 -4.118 1.00 86.38 87 TYR A CA 1
ATOM 702 C C . TYR A 1 87 ? 5.747 8.364 -4.322 1.00 86.38 87 TYR A C 1
ATOM 704 O O . TYR A 1 87 ? 4.983 8.919 -3.533 1.00 86.38 87 TYR A O 1
ATOM 712 N N . THR A 1 88 ? 5.303 7.618 -5.333 1.00 88.75 88 THR A N 1
ATOM 713 C CA . THR A 1 88 ? 3.867 7.356 -5.502 1.00 88.75 88 THR A CA 1
ATOM 714 C C . THR A 1 88 ? 3.558 5.883 -5.731 1.00 88.75 88 THR A C 1
ATOM 716 O O . THR A 1 88 ? 4.402 5.110 -6.197 1.00 88.75 88 THR A O 1
ATOM 719 N N . ILE A 1 89 ? 2.333 5.490 -5.386 1.00 89.50 89 ILE A N 1
ATOM 720 C CA . ILE A 1 89 ? 1.792 4.148 -5.584 1.00 89.50 89 ILE A CA 1
ATOM 721 C C . ILE A 1 89 ? 0.474 4.192 -6.336 1.00 89.50 89 ILE A C 1
ATOM 723 O O . ILE A 1 89 ? -0.315 5.129 -6.209 1.00 89.50 89 ILE A O 1
ATOM 727 N N . ARG A 1 90 ? 0.209 3.115 -7.070 1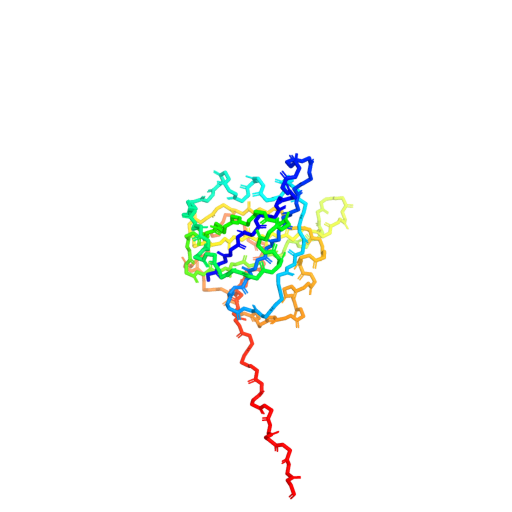.00 89.25 90 ARG A N 1
ATOM 728 C CA . ARG A 1 90 ? -1.071 2.863 -7.716 1.00 89.25 90 ARG A CA 1
ATOM 729 C C . ARG A 1 90 ? -1.419 1.378 -7.643 1.00 89.25 90 ARG A C 1
ATOM 731 O O . ARG A 1 90 ? -0.586 0.535 -7.960 1.00 89.25 90 ARG A O 1
ATOM 738 N N . PHE A 1 91 ? -2.644 1.032 -7.253 1.00 88.38 91 PHE A N 1
ATOM 739 C CA . PHE A 1 91 ? -3.040 -0.369 -7.012 1.00 88.38 91 PHE A CA 1
ATOM 740 C C . PHE A 1 91 ? -3.713 -1.067 -8.205 1.00 88.38 91 PHE A C 1
ATOM 742 O O . PHE A 1 91 ? -4.114 -2.224 -8.087 1.00 88.38 91 PHE A O 1
ATOM 749 N N . SER A 1 92 ? -3.849 -0.386 -9.345 1.00 82.69 92 SER A N 1
ATOM 750 C CA . SER A 1 92 ? -4.358 -0.954 -10.599 1.00 82.69 92 SER A CA 1
ATOM 751 C C . SER A 1 92 ? -3.850 -0.162 -11.812 1.00 82.69 92 SER A C 1
ATOM 753 O O . SER A 1 92 ? -3.353 0.948 -11.672 1.00 82.69 92 SER A O 1
ATOM 755 N N . GLU A 1 93 ? -3.966 -0.695 -13.029 1.00 76.50 93 GLU A N 1
ATOM 756 C CA . GLU A 1 93 ? -3.515 0.011 -14.250 1.00 76.50 93 GLU A CA 1
ATOM 757 C C . GLU A 1 93 ? -4.273 1.310 -14.526 1.00 76.50 93 GLU A C 1
ATOM 759 O O . GLU A 1 93 ? -3.708 2.264 -15.059 1.00 76.50 93 GLU A O 1
ATOM 764 N N . ALA A 1 94 ? -5.546 1.347 -14.139 1.00 74.69 94 ALA A N 1
ATOM 765 C CA . ALA A 1 94 ? -6.421 2.506 -14.273 1.00 74.69 94 ALA A CA 1
ATOM 766 C C . ALA A 1 94 ? -6.567 3.300 -12.963 1.00 74.69 94 ALA A C 1
ATOM 768 O O . ALA A 1 94 ? -7.370 4.226 -12.908 1.00 74.69 94 ALA A O 1
ATOM 769 N N . GLY A 1 95 ? -5.841 2.919 -11.908 1.00 74.81 95 GLY A N 1
ATOM 770 C CA . GLY A 1 95 ? -5.931 3.555 -10.597 1.00 74.81 95 GLY A CA 1
ATOM 771 C C . GLY A 1 95 ? -5.334 4.959 -10.576 1.00 74.81 95 GLY A C 1
ATOM 772 O O . GLY A 1 95 ? -4.552 5.334 -11.452 1.00 74.81 95 GLY A O 1
ATOM 773 N N . GLU A 1 96 ? -5.666 5.723 -9.543 1.00 82.50 96 GLU A N 1
ATOM 774 C CA . GLU A 1 96 ? -5.069 7.038 -9.313 1.00 82.50 96 GLU A CA 1
ATOM 775 C C . GLU A 1 96 ? -3.737 6.925 -8.569 1.00 82.50 96 GLU A C 1
ATOM 777 O O . GLU A 1 96 ? -3.613 6.159 -7.612 1.00 82.50 96 GLU A O 1
ATOM 782 N N . GLU A 1 97 ? -2.741 7.703 -8.984 1.00 84.94 97 GLU A N 1
ATOM 783 C CA . GLU A 1 97 ? -1.482 7.803 -8.247 1.00 84.94 97 GLU A CA 1
ATOM 784 C C . GLU A 1 97 ? -1.701 8.497 -6.898 1.00 84.94 97 GLU A C 1
ATOM 786 O O . GLU A 1 97 ? -2.434 9.483 -6.787 1.00 84.94 97 GLU A O 1
ATOM 791 N N . MET A 1 98 ? -1.056 7.958 -5.868 1.00 87.56 98 MET A N 1
ATOM 792 C CA . MET A 1 98 ? -1.110 8.463 -4.501 1.00 87.56 98 MET A CA 1
ATOM 793 C C . MET A 1 98 ? 0.296 8.638 -3.950 1.00 87.56 98 MET A C 1
ATOM 795 O O . MET A 1 98 ? 1.134 7.761 -4.154 1.00 87.56 98 MET A O 1
ATOM 799 N N . ASN A 1 99 ? 0.537 9.714 -3.202 1.00 88.38 99 ASN A N 1
ATOM 800 C CA . ASN A 1 99 ? 1.810 9.910 -2.514 1.00 88.38 99 ASN A CA 1
ATOM 801 C C . ASN A 1 99 ? 2.028 8.814 -1.469 1.00 88.38 99 ASN A C 1
ATOM 803 O O . ASN A 1 99 ? 1.123 8.476 -0.709 1.00 88.38 99 ASN A O 1
ATOM 807 N N . LEU A 1 100 ? 3.236 8.268 -1.442 1.00 88.75 100 LEU A N 1
ATOM 808 C CA . LEU A 1 100 ? 3.668 7.269 -0.481 1.00 88.75 100 LEU A CA 1
ATOM 809 C C . LEU A 1 100 ? 4.435 7.910 0.667 1.00 88.75 100 LEU A C 1
ATOM 811 O O . LEU A 1 100 ? 5.271 8.790 0.464 1.00 88.75 100 LEU A O 1
ATOM 815 N N . GLU A 1 101 ? 4.209 7.372 1.859 1.00 86.94 101 GLU A N 1
ATOM 816 C CA . GLU A 1 101 ? 5.094 7.569 3.002 1.00 86.94 101 GLU A CA 1
ATOM 817 C C . GLU A 1 101 ? 6.456 6.893 2.720 1.00 86.94 101 GLU A C 1
ATOM 819 O O . GLU A 1 101 ? 6.532 5.840 2.072 1.00 86.94 101 GLU A O 1
ATOM 824 N N . GLU A 1 102 ? 7.552 7.515 3.162 1.00 86.06 102 GLU A N 1
ATOM 825 C CA . GLU A 1 102 ? 8.918 7.053 2.867 1.00 86.06 102 GLU A CA 1
ATOM 826 C C . GLU A 1 102 ? 9.214 5.664 3.462 1.00 86.06 102 GLU A C 1
ATOM 828 O O . GLU A 1 102 ? 9.904 4.844 2.854 1.00 86.06 102 GLU A O 1
ATOM 833 N N . ASP A 1 103 ? 8.669 5.361 4.636 1.00 87.12 103 ASP A N 1
ATOM 834 C CA . ASP A 1 103 ? 8.781 4.057 5.289 1.00 87.12 103 ASP A CA 1
ATOM 835 C C . ASP A 1 103 ? 8.097 2.946 4.476 1.00 87.12 103 ASP A C 1
ATOM 837 O O . ASP A 1 103 ? 8.676 1.874 4.278 1.00 87.12 103 ASP A O 1
ATOM 841 N N . VAL A 1 104 ? 6.913 3.221 3.922 1.00 89.31 104 VAL A N 1
ATOM 842 C CA . VAL A 1 104 ? 6.202 2.312 3.015 1.00 89.31 104 VAL A CA 1
ATOM 843 C C . VAL A 1 104 ? 6.996 2.109 1.730 1.00 89.31 104 VAL A C 1
ATOM 845 O O . VAL A 1 104 ? 7.146 0.973 1.272 1.00 89.31 104 VAL A O 1
ATOM 848 N N . TYR A 1 105 ? 7.555 3.182 1.168 1.00 90.00 105 TYR A N 1
ATOM 849 C CA . TYR A 1 105 ? 8.432 3.100 0.002 1.00 90.00 105 TYR A CA 1
ATOM 850 C C . TYR A 1 105 ? 9.649 2.197 0.267 1.00 90.00 105 TYR A C 1
ATOM 852 O O . TYR A 1 105 ? 9.897 1.245 -0.480 1.00 90.00 105 TYR A O 1
ATOM 860 N N . ASN A 1 106 ? 10.365 2.431 1.367 1.00 88.06 106 ASN A N 1
ATOM 861 C CA . ASN A 1 106 ? 11.541 1.651 1.753 1.00 88.06 106 ASN A CA 1
ATOM 862 C C . ASN A 1 106 ? 11.198 0.181 2.028 1.00 88.06 106 ASN A C 1
ATOM 864 O O . ASN A 1 106 ? 11.940 -0.719 1.625 1.00 88.06 106 ASN A O 1
ATOM 868 N N . TYR A 1 107 ? 10.046 -0.088 2.647 1.00 87.56 107 TYR A N 1
ATOM 869 C CA . TYR A 1 107 ? 9.545 -1.448 2.827 1.00 87.56 107 TYR A CA 1
ATOM 870 C C . TYR A 1 107 ? 9.310 -2.155 1.486 1.00 87.56 107 TYR A C 1
ATOM 872 O O . TYR A 1 107 ? 9.697 -3.319 1.329 1.00 87.56 107 TYR A O 1
ATOM 880 N N . ILE A 1 108 ? 8.714 -1.461 0.506 1.00 89.69 108 ILE A N 1
ATOM 881 C CA . ILE A 1 108 ? 8.483 -2.013 -0.833 1.00 89.69 108 ILE A CA 1
ATOM 882 C C . ILE A 1 108 ? 9.816 -2.363 -1.505 1.00 89.69 108 ILE A C 1
ATOM 884 O O . ILE A 1 108 ? 9.958 -3.473 -2.021 1.00 89.69 108 ILE A O 1
ATOM 888 N N . LEU A 1 109 ? 10.800 -1.461 -1.450 1.00 87.75 109 LEU A N 1
ATOM 889 C CA . LEU A 1 109 ? 12.136 -1.696 -2.007 1.00 87.75 109 LEU A CA 1
ATOM 890 C C . LEU A 1 109 ? 12.849 -2.898 -1.376 1.00 87.75 109 LEU A C 1
ATOM 892 O O . LEU A 1 109 ? 13.521 -3.647 -2.081 1.00 87.75 109 LEU A O 1
ATOM 896 N N . GLY A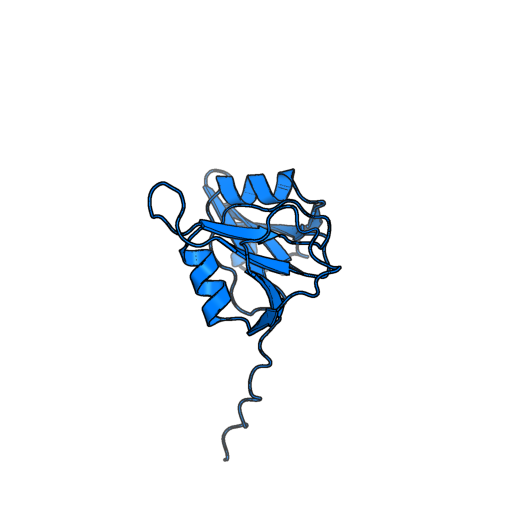 1 110 ? 12.718 -3.078 -0.060 1.00 87.25 110 GLY A N 1
ATOM 897 C CA . GLY A 1 110 ? 13.387 -4.159 0.665 1.00 87.25 110 GLY A CA 1
ATOM 898 C C . GLY A 1 110 ? 12.705 -5.525 0.545 1.00 87.25 110 GLY A C 1
ATOM 899 O O . GLY A 1 110 ? 13.368 -6.549 0.702 1.00 87.25 110 GLY A O 1
ATOM 900 N N . SER A 1 111 ? 11.396 -5.555 0.279 1.00 85.69 111 SER A N 1
ATOM 901 C CA . SER A 1 111 ? 10.584 -6.782 0.382 1.00 85.69 111 SER A CA 1
ATOM 902 C C . SER A 1 111 ? 10.092 -7.331 -0.961 1.00 85.69 111 SER A C 1
ATOM 904 O O . SER A 1 111 ? 9.603 -8.464 -1.028 1.00 85.69 111 SER A O 1
ATOM 906 N N . PHE A 1 112 ? 10.183 -6.546 -2.036 1.00 88.62 112 PHE A N 1
ATOM 907 C CA . PHE A 1 112 ? 9.626 -6.887 -3.344 1.00 88.62 112 PHE A CA 1
ATOM 908 C C . PHE A 1 112 ? 10.651 -6.677 -4.452 1.00 88.62 112 PHE A C 1
ATOM 910 O O . PHE A 1 112 ? 11.561 -5.861 -4.341 1.00 88.62 112 PHE A O 1
ATOM 917 N N . ARG A 1 113 ? 10.478 -7.395 -5.569 1.00 89.94 113 ARG A N 1
ATOM 918 C CA . ARG A 1 113 ? 11.215 -7.060 -6.792 1.00 89.94 113 ARG A CA 1
ATOM 919 C C . ARG A 1 113 ? 10.423 -6.046 -7.603 1.00 89.94 113 ARG A C 1
ATOM 921 O O . ARG A 1 113 ? 9.195 -6.131 -7.691 1.00 89.94 113 ARG A O 1
ATOM 928 N N . LEU A 1 114 ? 11.152 -5.142 -8.240 1.00 89.94 114 LEU A N 1
ATOM 929 C CA . LEU A 1 114 ? 10.611 -4.132 -9.134 1.00 89.94 114 LEU A CA 1
ATOM 930 C C . LEU A 1 114 ? 10.923 -4.508 -10.581 1.00 89.94 114 LEU A C 1
ATOM 932 O O . LEU A 1 114 ? 12.081 -4.700 -10.946 1.00 89.94 114 LEU A O 1
ATOM 936 N N . GLU A 1 115 ? 9.886 -4.620 -11.403 1.00 90.50 115 GLU A N 1
ATOM 937 C CA . GLU A 1 115 ? 9.999 -4.827 -12.848 1.00 90.50 115 GLU A CA 1
ATOM 938 C C . GLU A 1 115 ? 9.610 -3.524 -13.546 1.00 90.50 115 GLU A C 1
ATOM 940 O O . GLU A 1 115 ? 8.633 -2.899 -13.151 1.00 90.50 115 GLU A O 1
ATOM 945 N N . LEU A 1 116 ? 10.345 -3.075 -14.566 1.00 87.75 116 LEU A N 1
ATOM 946 C CA . LEU A 1 116 ? 9.936 -1.876 -15.305 1.00 87.75 116 LEU A CA 1
ATOM 947 C C . LEU A 1 116 ? 8.556 -2.124 -15.938 1.00 87.75 116 LEU A C 1
ATOM 949 O O . LEU A 1 116 ? 8.368 -3.128 -16.627 1.00 87.75 116 LEU A O 1
ATOM 953 N N . ALA A 1 117 ? 7.591 -1.239 -15.681 1.00 85.00 117 ALA A N 1
ATOM 954 C CA . ALA A 1 117 ? 6.238 -1.394 -16.202 1.00 85.00 117 ALA A CA 1
ATOM 955 C C . ALA A 1 117 ? 6.220 -1.223 -17.729 1.00 85.00 117 ALA A C 1
ATOM 957 O O . ALA A 1 117 ? 6.982 -0.424 -18.284 1.00 85.00 117 ALA A O 1
ATOM 958 N N . HIS A 1 118 ? 5.347 -1.960 -18.425 1.00 80.44 118 HIS A N 1
ATOM 959 C CA . HIS A 1 118 ? 5.232 -1.803 -19.870 1.00 80.44 118 HIS A CA 1
ATOM 960 C C . HIS A 1 118 ? 4.608 -0.435 -20.190 1.00 80.44 118 HIS A C 1
ATOM 962 O O . HIS A 1 118 ? 3.612 -0.067 -19.566 1.00 80.44 118 HIS A O 1
ATOM 968 N N . PRO A 1 119 ? 5.067 0.266 -21.241 1.00 73.62 119 PRO A N 1
ATOM 969 C CA . PRO A 1 119 ? 4.494 1.533 -21.707 1.00 73.62 119 PRO A CA 1
ATOM 970 C C . PRO A 1 119 ? 2.973 1.603 -21.913 1.00 73.62 119 PRO A C 1
ATOM 972 O O . PRO A 1 119 ? 2.418 2.684 -22.050 1.00 73.62 119 PRO A O 1
ATOM 975 N N . LYS A 1 120 ? 2.300 0.454 -21.997 1.00 72.94 120 LYS A N 1
ATOM 976 C CA . LYS A 1 120 ? 0.856 0.350 -22.250 1.00 72.94 120 LYS A CA 1
ATOM 977 C C . LYS A 1 120 ? 0.051 0.280 -20.946 1.00 72.94 120 LYS A C 1
ATOM 979 O O . LYS A 1 120 ? -1.120 0.639 -20.938 1.00 72.94 120 LYS A O 1
ATOM 984 N N . ASP A 1 121 ? 0.700 -0.158 -19.867 1.00 66.88 121 ASP A N 1
ATOM 985 C CA . ASP A 1 121 ? 0.119 -0.341 -18.532 1.00 66.88 121 ASP A CA 1
ATOM 986 C C . ASP A 1 121 ? 0.170 0.979 -17.731 1.00 66.88 121 ASP A C 1
ATOM 988 O O . ASP A 1 121 ? -0.407 1.124 -16.649 1.00 66.88 121 ASP A O 1
ATOM 992 N N . VAL A 1 122 ? 0.890 1.967 -18.265 1.00 65.25 122 VAL A N 1
ATOM 993 C CA . VAL A 1 122 ? 1.112 3.280 -17.673 1.00 65.25 122 VAL A CA 1
ATOM 994 C C . VAL A 1 122 ? 0.715 4.316 -18.717 1.00 65.25 122 VAL A C 1
ATOM 996 O O . VAL A 1 122 ? 1.405 4.494 -19.718 1.00 65.25 122 VAL A O 1
ATOM 999 N N . ARG A 1 123 ? -0.422 4.994 -18.527 1.00 59.38 123 ARG A N 1
ATOM 1000 C CA . ARG A 1 123 ? -0.745 6.161 -19.356 1.00 59.38 123 ARG A CA 1
ATOM 1001 C C . ARG A 1 123 ? 0.260 7.255 -19.006 1.00 59.38 123 ARG A C 1
ATOM 1003 O O . ARG A 1 123 ? 0.108 7.911 -17.982 1.00 59.38 123 ARG A O 1
ATOM 1010 N N . TYR A 1 124 ? 1.302 7.423 -19.819 1.00 52.81 124 TYR A N 1
ATOM 1011 C CA . TYR A 1 124 ? 2.253 8.519 -19.648 1.00 52.81 124 TYR A CA 1
ATOM 1012 C C . TYR A 1 124 ? 1.530 9.853 -19.844 1.00 52.81 124 TYR A C 1
ATOM 1014 O O . TYR A 1 124 ? 1.328 10.289 -20.974 1.00 52.81 124 TYR A O 1
ATOM 1022 N N . ASN A 1 125 ? 1.166 10.512 -18.747 1.00 43.44 125 ASN A N 1
ATOM 1023 C CA . ASN A 1 125 ? 0.857 11.941 -18.770 1.00 43.44 125 ASN A CA 1
ATOM 1024 C C . ASN A 1 125 ? 2.115 12.794 -18.511 1.00 43.44 125 ASN A C 1
ATOM 1026 O O . ASN A 1 125 ? 2.082 14.003 -18.731 1.00 43.44 125 ASN A O 1
ATOM 1030 N N . THR A 1 126 ? 3.242 12.177 -18.127 1.00 48.00 126 THR A N 1
ATOM 1031 C CA . THR A 1 126 ? 4.513 12.861 -17.844 1.00 48.00 126 THR A CA 1
ATOM 1032 C C . THR A 1 126 ? 5.731 12.040 -18.311 1.00 48.00 126 THR A C 1
ATOM 1034 O O . THR A 1 126 ? 5.840 10.854 -18.010 1.00 48.00 126 THR A O 1
ATOM 1037 N N . PRO A 1 127 ? 6.698 12.642 -19.035 1.00 50.56 127 PRO A N 1
ATOM 1038 C CA . PRO A 1 127 ? 7.857 11.936 -19.599 1.00 50.56 127 PRO A CA 1
ATOM 1039 C C . PRO A 1 127 ? 9.023 11.684 -18.617 1.00 50.56 127 PRO A C 1
ATOM 1041 O O . PRO A 1 127 ? 10.108 11.311 -19.060 1.00 50.56 127 PRO A O 1
ATOM 1044 N N . LYS A 1 128 ? 8.860 11.916 -17.305 1.00 58.50 128 LYS A N 1
ATOM 1045 C CA . LYS A 1 128 ? 9.988 11.940 -16.345 1.00 58.50 128 LYS A CA 1
ATOM 1046 C C . LYS A 1 128 ? 9.962 10.871 -1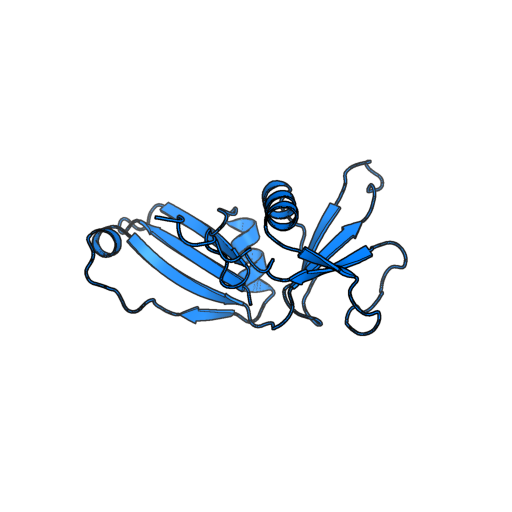5.246 1.00 58.50 128 LYS A C 1
ATOM 1048 O O . LYS A 1 128 ? 10.981 10.687 -14.583 1.00 58.50 128 LYS A O 1
ATOM 1053 N N . SER A 1 129 ? 8.865 10.147 -15.076 1.00 67.75 129 SER A N 1
ATOM 1054 C CA . SER A 1 129 ? 8.681 9.170 -13.998 1.00 67.75 129 SER A CA 1
ATOM 1055 C C . SER A 1 129 ? 9.024 7.760 -14.494 1.00 67.75 129 SER A C 1
ATOM 1057 O O . SER A 1 129 ? 8.467 7.283 -15.486 1.00 67.75 129 SER A O 1
ATOM 1059 N N . ARG A 1 130 ? 9.940 7.054 -13.814 1.00 76.31 130 ARG A N 1
ATOM 1060 C CA . ARG A 1 130 ? 10.093 5.602 -14.019 1.00 76.31 130 ARG A CA 1
ATOM 1061 C C . ARG A 1 130 ? 9.021 4.902 -13.198 1.00 76.31 130 ARG A C 1
ATOM 1063 O O . ARG A 1 130 ? 8.964 5.091 -11.986 1.00 76.31 130 ARG A O 1
ATOM 1070 N N . VAL A 1 131 ? 8.200 4.094 -13.861 1.00 84.12 131 VAL A N 1
ATOM 1071 C CA . VAL A 1 131 ? 7.140 3.317 -13.216 1.00 84.12 131 VAL A CA 1
ATOM 1072 C C . VAL A 1 131 ? 7.531 1.849 -13.199 1.00 84.12 131 VAL A C 1
ATOM 1074 O O . VAL A 1 131 ? 7.915 1.275 -14.220 1.00 84.12 131 VAL A O 1
ATOM 1077 N N . PHE A 1 132 ? 7.431 1.245 -12.026 1.00 89.00 132 PHE A N 1
ATOM 1078 C CA . PHE A 1 132 ? 7.782 -0.135 -11.766 1.00 89.00 132 PHE A CA 1
ATOM 1079 C C . PHE A 1 132 ? 6.550 -0.915 -11.335 1.00 89.00 132 PHE A C 1
ATOM 1081 O O . PHE A 1 132 ? 5.788 -0.481 -10.480 1.00 89.00 132 PHE A O 1
ATOM 1088 N N . LEU A 1 133 ? 6.374 -2.097 -11.898 1.00 90.12 133 LEU A N 1
ATOM 1089 C CA . LEU A 1 133 ? 5.452 -3.099 -11.414 1.00 90.12 133 LEU A CA 1
ATOM 1090 C C . LEU A 1 133 ? 6.072 -3.810 -10.206 1.00 90.12 133 LEU A C 1
ATOM 1092 O O . LEU A 1 133 ? 7.140 -4.420 -10.292 1.00 90.12 133 LEU A O 1
ATOM 1096 N N . VAL A 1 134 ? 5.385 -3.731 -9.073 1.00 90.75 134 VAL A N 1
ATOM 1097 C CA . VAL A 1 134 ? 5.768 -4.388 -7.825 1.00 90.75 134 VAL A CA 1
ATOM 1098 C C . VAL A 1 134 ? 5.377 -5.858 -7.912 1.00 90.75 134 VAL A C 1
ATOM 1100 O O . VAL A 1 134 ? 4.212 -6.195 -8.142 1.00 90.75 134 VAL A O 1
ATOM 1103 N N . ARG A 1 135 ? 6.342 -6.758 -7.712 1.00 88.81 135 ARG A N 1
ATOM 1104 C CA . ARG A 1 135 ? 6.119 -8.207 -7.718 1.00 88.81 135 ARG A CA 1
ATOM 1105 C C . ARG A 1 135 ? 6.657 -8.849 -6.439 1.00 88.81 135 ARG A C 1
ATOM 1107 O O . ARG A 1 135 ? 7.713 -8.443 -5.953 1.00 88.81 135 ARG A O 1
ATOM 1114 N N . PRO A 1 136 ? 6.011 -9.915 -5.931 1.00 85.25 136 PRO A N 1
ATOM 1115 C CA . PRO A 1 136 ? 6.592 -10.726 -4.871 1.00 85.25 136 PRO A CA 1
ATOM 1116 C C . PRO A 1 136 ? 7.992 -11.203 -5.258 1.00 85.25 136 PRO A C 1
ATOM 1118 O O . PRO A 1 136 ? 8.219 -11.668 -6.384 1.00 85.25 136 PRO A O 1
ATOM 1121 N N . GLN A 1 137 ? 8.927 -11.110 -4.321 1.00 80.69 137 GLN A N 1
ATOM 1122 C CA . GLN A 1 137 ? 10.192 -11.814 -4.438 1.00 80.69 137 GLN A CA 1
ATOM 1123 C C . GLN A 1 137 ? 9.912 -13.301 -4.186 1.00 80.69 137 GLN A C 1
ATOM 1125 O O . GLN A 1 137 ? 9.314 -13.660 -3.170 1.00 80.69 137 GLN A O 1
ATOM 1130 N N . LYS A 1 138 ? 10.305 -14.191 -5.108 1.00 69.69 138 LYS A N 1
ATOM 1131 C CA . LYS A 1 138 ? 10.317 -15.627 -4.796 1.00 69.69 138 LYS A CA 1
ATOM 1132 C C . LYS A 1 138 ? 11.268 -15.799 -3.617 1.00 69.69 138 LYS A C 1
ATOM 1134 O O . LYS A 1 138 ? 12.459 -15.531 -3.764 1.00 69.69 138 LYS A O 1
ATOM 1139 N N . ARG A 1 139 ? 10.758 -16.210 -2.455 1.00 58.25 139 ARG A N 1
ATOM 1140 C CA . ARG A 1 139 ? 11.637 -16.637 -1.367 1.00 58.25 139 ARG A CA 1
ATOM 1141 C C . ARG A 1 139 ? 12.496 -17.769 -1.906 1.00 58.25 139 ARG A C 1
ATOM 1143 O O . ARG A 1 139 ? 11.960 -18.690 -2.526 1.00 58.25 139 ARG A O 1
ATOM 1150 N N . ALA A 1 140 ? 13.807 -17.695 -1.688 1.00 52.06 140 ALA A N 1
ATOM 1151 C CA . ALA A 1 140 ? 14.628 -18.888 -1.797 1.00 52.06 140 ALA A CA 1
ATOM 1152 C C . ALA A 1 140 ? 13.948 -19.951 -0.927 1.00 52.06 140 ALA A C 1
ATOM 1154 O O . ALA A 1 140 ? 13.594 -19.657 0.221 1.00 52.06 140 ALA A O 1
ATOM 1155 N N . ALA A 1 141 ? 13.684 -21.136 -1.482 1.00 49.16 141 ALA A N 1
ATOM 1156 C CA . ALA A 1 141 ? 13.324 -22.266 -0.645 1.00 49.16 141 ALA A CA 1
ATOM 1157 C C . ALA A 1 141 ? 14.440 -22.349 0.396 1.00 49.16 141 ALA A C 1
ATOM 1159 O O . ALA A 1 141 ? 15.603 -22.501 0.026 1.00 49.16 141 ALA A O 1
ATOM 1160 N N . LYS A 1 142 ? 14.124 -22.109 1.674 1.00 47.94 142 LYS A N 1
ATOM 1161 C CA . LYS A 1 142 ? 15.078 -22.429 2.728 1.00 47.94 142 LYS A CA 1
ATOM 1162 C C . LYS A 1 142 ? 15.320 -23.917 2.550 1.00 47.94 142 LYS A C 1
ATOM 1164 O O . LYS A 1 142 ? 14.377 -24.688 2.729 1.00 47.94 142 LYS A O 1
ATOM 1169 N N . ASP A 1 143 ? 16.522 -24.289 2.119 1.00 44.97 143 ASP A N 1
ATOM 1170 C CA . ASP A 1 143 ? 16.943 -25.678 2.180 1.00 44.97 143 ASP A CA 1
ATOM 1171 C C . ASP A 1 143 ? 16.584 -26.168 3.589 1.00 44.97 143 ASP A C 1
ATOM 1173 O O . ASP A 1 143 ? 16.906 -25.474 4.567 1.00 44.97 143 ASP A O 1
ATOM 1177 N N . PRO A 1 144 ? 15.844 -27.282 3.728 1.00 48.50 144 PRO A N 1
ATOM 1178 C CA . PRO A 1 144 ? 15.635 -27.853 5.045 1.00 48.50 144 PRO A CA 1
ATOM 1179 C C . PRO A 1 144 ? 17.017 -28.077 5.673 1.00 48.50 144 PRO A C 1
ATOM 1181 O O . PRO A 1 144 ? 17.966 -28.395 4.944 1.00 48.50 144 PRO A O 1
ATOM 1184 N N . PRO A 1 145 ? 17.168 -27.872 6.993 1.00 57.84 145 PRO A N 1
ATOM 1185 C CA . PRO A 1 145 ? 18.446 -28.088 7.651 1.00 57.84 145 PRO A CA 1
ATOM 1186 C C . PRO A 1 145 ? 18.942 -29.485 7.275 1.00 57.84 145 PRO A C 1
ATOM 1188 O O . PRO A 1 145 ? 18.242 -30.474 7.507 1.00 57.84 145 PRO A O 1
ATOM 1191 N N . ARG A 1 146 ? 20.114 -29.553 6.629 1.00 53.81 146 ARG A N 1
ATOM 1192 C CA . ARG A 1 146 ? 20.791 -30.826 6.382 1.00 53.81 146 ARG A CA 1
ATOM 1193 C C . ARG A 1 146 ? 21.048 -31.436 7.755 1.00 53.81 146 ARG A C 1
ATOM 1195 O O . ARG A 1 146 ? 21.819 -30.877 8.532 1.00 53.81 146 ARG A O 1
ATOM 1202 N N . SER A 1 147 ? 20.281 -32.481 8.054 1.00 67.62 147 SER A N 1
ATOM 1203 C CA . SER A 1 147 ? 20.434 -33.314 9.245 1.00 67.62 147 SER A CA 1
ATOM 1204 C C . SER A 1 147 ? 21.745 -34.085 9.179 1.00 67.62 147 SER A C 1
ATOM 1206 O O . SER A 1 147 ? 22.163 -34.412 8.043 1.00 67.62 147 SER A O 1
#

Secondary structure (DSSP, 8-state):
-EEEEEEEETTSS-EEEEEEETT-S-PEEE-HHHHHHHHHHS-EEEE-------HHHHHEEEEEEEEP-S-EEEEEE---TTS--EEEEESSTTPPPEEPPHHHHHHHHHHEEEEEPPTTTS--S-TT-EEEEEEE------PPP--

Foldseek 3Di:
DKKKKWKAWPVRPDIWIWIDDDPDPDTHTDDPVQVVVQPVQFDWDKDQPPDDPDPSVVGIGMIMIDGDADWKKKKWFQADVPGDIWIWIARYLPGDIDTDDVVVVVCLVVFWDWAFDDCVSHPPPDPGMGMTITHGDDPDPPDDPPD

Sequence (147 aa):
MALILEIMDRSGKERTYYLKLFSGDTPIQINKSFAAEILARYSCKRYEPELDTSDYATTYKIAIFRIEGENIYLSYEGLTKEGEPTYTIRFSEAGEEMNLEEDVYNYILGSFRLELAHPKDVRYNTPKSRVFLVRPQKRAAKDPPRS

pLDDT: mean 78.53, std 13.6, range [43.44, 93.88]

Radius of gyration: 17.48 Å; chains: 1; bounding box: 36×55×46 Å

Organism: NCBI:txid1867258